Protein AF-A0A4Q3EGV4-F1 (afdb_monomer_lite)

pLDDT: mean 92.45, std 12.32, range [39.84, 98.31]

Radius of gyration: 13.31 Å; chains: 1; bounding box: 27×32×31 Å

Sequence (74 aa):
MDIIVGFVESPSTVFVNGGKGRDFTSVSFGDSLGTVYGLAVRDFNKDGIPDIAAGRSDAPSVLYFGRIASEKQK

Foldseek 3Di:
DKDWAWAALAWTWIWPDPPPVPDTDIDTDDDSFFGFDDWDWDPPVPPPFIWIWTDGPRDDTDIGDDDDPDPPPD

Secondary structure (DSSP, 8-state):
--EEE--BSS-EEEEEE-SSSS-EEEEEES-S-SEEEEEEEE-SSSSSS-EEEEEEESS--EEEPP-PPPP---

Structure (mmCIF, N/CA/C/O backbone):
data_AF-A0A4Q3EGV4-F1
#
_entry.id   AF-A0A4Q3EGV4-F1
#
loop_
_atom_site.group_PDB
_atom_site.id
_atom_site.type_symbol
_atom_site.label_atom_id
_atom_site.label_alt_id
_atom_site.label_comp_id
_atom_site.label_asym_id
_atom_site.label_entity_id
_atom_site.label_seq_id
_atom_site.pdbx_PDB_ins_code
_atom_site.Cartn_x
_atom_site.Cartn_y
_atom_site.Cartn_z
_atom_site.occupancy
_atom_site.B_iso_or_equiv
_atom_site.auth_seq_id
_atom_site.auth_comp_id
_atom_site.auth_asym_id
_atom_site.auth_atom_id
_atom_site.pdbx_PDB_model_num
ATOM 1 N N . MET A 1 1 ? -13.051 8.293 1.599 1.00 90.81 1 MET A N 1
ATOM 2 C CA . MET A 1 1 ? -12.575 7.253 0.665 1.00 90.81 1 MET A CA 1
ATOM 3 C C . MET A 1 1 ? -11.203 7.672 0.209 1.00 90.81 1 MET A C 1
ATOM 5 O O . MET A 1 1 ? -11.105 8.749 -0.375 1.00 90.81 1 MET A O 1
ATOM 9 N N . ASP A 1 2 ? -10.206 6.850 0.498 1.00 94.56 2 ASP A N 1
ATOM 10 C CA . ASP A 1 2 ? -8.809 7.069 0.120 1.00 94.56 2 ASP A CA 1
ATOM 11 C C . ASP A 1 2 ? -8.472 6.253 -1.130 1.00 94.56 2 ASP A C 1
ATOM 13 O O . ASP A 1 2 ? -9.260 5.402 -1.553 1.00 94.56 2 ASP A O 1
ATOM 17 N N . ILE A 1 3 ? -7.324 6.530 -1.745 1.00 95.94 3 ILE A N 1
ATOM 18 C CA . ILE A 1 3 ? -6.892 5.877 -2.987 1.00 95.94 3 ILE A CA 1
ATOM 19 C C . ILE A 1 3 ? -5.464 5.374 -2.809 1.00 95.94 3 ILE A C 1
ATOM 21 O O . ILE A 1 3 ? -4.624 6.078 -2.258 1.00 95.94 3 ILE A O 1
ATOM 25 N N . ILE A 1 4 ? -5.173 4.177 -3.314 1.00 97.31 4 ILE A N 1
ATOM 26 C CA . ILE A 1 4 ? -3.814 3.635 -3.384 1.00 97.31 4 ILE A CA 1
ATOM 27 C C . ILE A 1 4 ? -3.497 3.354 -4.846 1.00 97.31 4 ILE A C 1
ATOM 29 O O . ILE A 1 4 ? -4.304 2.749 -5.551 1.00 97.31 4 ILE A O 1
ATOM 33 N N . VAL A 1 5 ? -2.326 3.797 -5.291 1.00 97.81 5 VAL A N 1
ATOM 34 C CA . VAL A 1 5 ? -1.843 3.604 -6.659 1.00 97.81 5 VAL A CA 1
ATOM 35 C C . VAL A 1 5 ? -0.506 2.877 -6.614 1.00 97.81 5 VAL A C 1
ATOM 37 O O . VAL A 1 5 ? 0.442 3.350 -5.983 1.00 97.81 5 VAL A O 1
ATOM 40 N N . GLY A 1 6 ? -0.453 1.723 -7.280 1.00 97.06 6 GLY A N 1
ATOM 41 C CA . GLY A 1 6 ? 0.785 1.010 -7.580 1.00 97.06 6 GLY A CA 1
ATOM 42 C C . GLY A 1 6 ? 1.428 1.553 -8.855 1.00 97.06 6 GLY A C 1
ATOM 43 O O . GLY A 1 6 ? 0.720 1.978 -9.767 1.00 97.06 6 GLY A O 1
ATOM 44 N N . PHE A 1 7 ? 2.758 1.532 -8.922 1.00 96.62 7 PHE A N 1
ATOM 45 C CA . PHE A 1 7 ? 3.519 1.990 -10.086 1.00 96.62 7 PHE A CA 1
ATOM 46 C C . PHE A 1 7 ? 4.474 0.908 -10.613 1.00 96.62 7 PHE A C 1
ATOM 48 O O . PHE A 1 7 ? 4.741 -0.100 -9.954 1.00 96.62 7 PHE A O 1
ATOM 55 N N . VAL A 1 8 ? 4.975 1.151 -11.825 1.00 97.25 8 VAL A N 1
ATOM 56 C CA . VAL A 1 8 ? 6.125 0.468 -12.432 1.00 97.25 8 VAL A CA 1
ATOM 57 C C . VAL A 1 8 ? 7.383 1.196 -11.967 1.00 97.25 8 VAL A C 1
ATOM 59 O O . VAL A 1 8 ? 7.478 2.404 -12.182 1.00 97.25 8 VAL A O 1
ATOM 62 N N . GLU A 1 9 ? 8.309 0.484 -11.322 1.00 93.75 9 GLU A N 1
ATOM 63 C CA . GLU A 1 9 ? 9.667 0.956 -10.986 1.00 93.75 9 GLU A CA 1
ATOM 64 C C . GLU A 1 9 ? 9.718 2.338 -10.300 1.00 93.75 9 GLU A C 1
ATOM 66 O O . GLU A 1 9 ? 10.623 3.145 -10.502 1.00 93.75 9 GLU A O 1
ATOM 71 N N . SER A 1 10 ? 8.704 2.642 -9.490 1.00 95.94 10 SER A N 1
ATOM 72 C CA . SER A 1 10 ? 8.528 3.931 -8.818 1.00 95.94 10 SER A CA 1
ATOM 73 C C . SER A 1 10 ? 7.773 3.724 -7.502 1.00 95.94 10 SER A C 1
ATOM 75 O O . SER A 1 10 ? 7.036 2.736 -7.376 1.00 95.94 10 SER A O 1
ATOM 77 N N . PRO A 1 11 ? 7.931 4.600 -6.491 1.00 96.06 11 PRO A N 1
ATOM 78 C CA . PRO A 1 11 ? 7.196 4.473 -5.242 1.00 96.06 11 PRO A CA 1
ATOM 79 C C . PRO A 1 11 ? 5.683 4.481 -5.473 1.00 96.06 11 PRO A C 1
ATOM 81 O O . PRO A 1 11 ? 5.135 5.326 -6.184 1.00 96.06 11 PRO A O 1
ATOM 84 N N . SER A 1 12 ? 4.992 3.559 -4.809 1.00 97.31 12 SER A N 1
ATOM 85 C CA . SER A 1 12 ? 3.532 3.579 -4.726 1.00 97.31 12 SER A CA 1
ATOM 86 C C . SER A 1 12 ? 3.064 4.789 -3.923 1.00 97.31 12 SER A C 1
ATOM 88 O O . SER A 1 12 ? 3.822 5.359 -3.138 1.00 97.31 12 SER A O 1
ATOM 90 N N . THR A 1 13 ? 1.825 5.229 -4.128 1.00 97.69 13 THR A N 1
ATOM 91 C CA . THR A 1 13 ? 1.299 6.425 -3.450 1.00 97.69 13 THR A CA 1
ATOM 92 C C . THR A 1 13 ? -0.074 6.161 -2.854 1.00 97.69 13 THR A C 1
ATOM 94 O O . THR A 1 13 ? -0.953 5.612 -3.517 1.00 97.69 13 THR A O 1
ATOM 97 N N . VAL A 1 14 ? -0.256 6.580 -1.602 1.00 96.75 14 VAL A N 1
ATOM 98 C CA . VAL A 1 14 ? -1.566 6.699 -0.956 1.00 96.75 14 VAL A CA 1
ATOM 99 C C . VAL A 1 14 ? -2.023 8.148 -1.067 1.00 96.75 14 VAL A C 1
ATOM 101 O O . VAL A 1 14 ? -1.294 9.058 -0.681 1.00 96.75 14 VAL A O 1
ATOM 104 N N . PHE A 1 15 ? -3.232 8.370 -1.563 1.00 96.50 15 PHE A N 1
ATOM 105 C CA . PHE A 1 15 ? -3.916 9.655 -1.529 1.00 96.50 15 PHE A CA 1
ATOM 106 C C . PHE A 1 15 ? -4.981 9.609 -0.435 1.00 96.50 15 PHE A C 1
ATOM 108 O O . PHE A 1 15 ? -6.008 8.940 -0.578 1.00 96.50 15 PHE A O 1
ATOM 115 N N . VAL A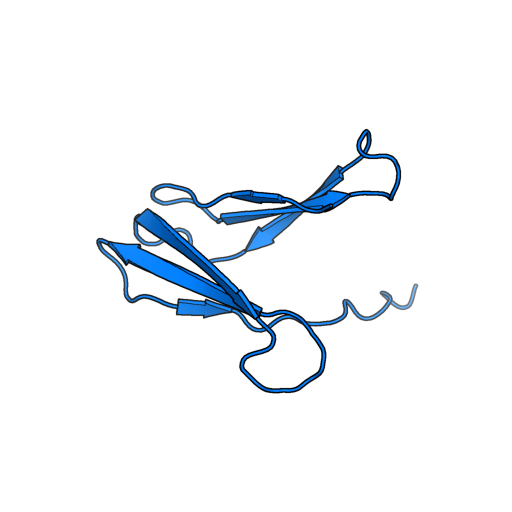 1 16 ? -4.728 10.331 0.652 1.00 94.44 16 VAL A N 1
ATOM 116 C CA . VAL A 1 16 ? -5.614 10.426 1.816 1.00 94.44 16 VAL A CA 1
ATOM 117 C C . VAL A 1 16 ? -6.593 11.571 1.609 1.00 94.44 16 VAL A C 1
ATOM 119 O O . VAL A 1 16 ? -6.183 12.716 1.418 1.00 94.44 16 VAL A O 1
ATOM 122 N N . ASN A 1 17 ? -7.883 11.269 1.639 1.00 94.38 17 ASN A N 1
ATOM 123 C CA . ASN A 1 17 ? -8.961 12.214 1.387 1.00 94.38 17 ASN A CA 1
ATOM 124 C C . ASN A 1 17 ? -9.273 13.047 2.632 1.00 94.38 17 ASN A C 1
ATOM 126 O O . ASN A 1 17 ? -9.587 12.503 3.689 1.00 94.38 17 ASN A O 1
ATOM 130 N N . GLY A 1 18 ? -9.326 14.372 2.479 1.00 92.44 18 GLY A N 1
ATOM 131 C CA . GLY A 1 18 ? -9.727 15.319 3.531 1.00 92.44 18 GLY A CA 1
ATOM 132 C C . GLY A 1 18 ? -11.214 15.274 3.930 1.00 92.44 18 GLY A C 1
ATOM 133 O O . GLY A 1 18 ? -11.747 16.249 4.451 1.00 92.44 18 GLY A O 1
ATOM 134 N N . GLY A 1 19 ? -11.926 14.185 3.636 1.00 90.50 19 GLY A N 1
ATOM 135 C CA . GLY A 1 19 ? -13.323 13.943 4.012 1.00 90.50 19 GLY A CA 1
ATOM 136 C C . GLY A 1 19 ? -14.380 14.439 3.019 1.00 90.50 19 GLY A C 1
ATOM 137 O O . GLY A 1 19 ? -15.513 13.968 3.068 1.00 90.50 19 GLY A O 1
ATOM 138 N N . LYS A 1 20 ? -14.036 15.338 2.086 1.00 91.56 20 LYS A N 1
ATOM 139 C CA . LYS A 1 20 ? -14.980 15.895 1.086 1.00 91.56 20 LYS A CA 1
ATOM 140 C C . LYS A 1 20 ? -14.782 15.370 -0.339 1.00 91.56 20 LYS A C 1
ATOM 142 O O . LYS A 1 20 ? -15.530 15.756 -1.232 1.00 91.56 20 LYS A O 1
ATOM 147 N N . GLY A 1 21 ? -13.778 14.522 -0.571 1.00 88.44 21 GLY A N 1
ATOM 148 C CA . GLY A 1 21 ? -13.487 13.939 -1.887 1.00 88.44 21 GLY A CA 1
ATOM 149 C C . GLY A 1 21 ? -12.917 14.912 -2.916 1.00 88.44 21 GLY A C 1
ATOM 150 O O . GLY A 1 21 ? -12.886 14.576 -4.094 1.00 88.44 21 GLY A O 1
ATOM 151 N N . ARG A 1 22 ? -12.494 16.109 -2.494 1.00 89.81 22 ARG A N 1
ATOM 152 C CA . ARG A 1 22 ? -11.928 17.145 -3.377 1.00 89.81 22 ARG A CA 1
ATOM 153 C C . ARG A 1 22 ? -10.457 17.428 -3.103 1.00 89.81 22 ARG A C 1
ATOM 155 O O . ARG A 1 22 ? -9.741 17.789 -4.026 1.00 89.81 22 ARG A O 1
ATOM 162 N N . ASP A 1 23 ? -10.026 17.202 -1.867 1.00 94.25 23 ASP A N 1
ATOM 163 C CA . ASP A 1 23 ? -8.671 17.479 -1.414 1.00 94.25 23 ASP A CA 1
ATOM 164 C C . ASP A 1 23 ? -8.029 16.177 -0.946 1.00 94.25 23 ASP A C 1
ATOM 166 O O . ASP A 1 23 ? -8.611 15.439 -0.142 1.00 94.25 23 ASP A O 1
ATOM 170 N N . PHE A 1 24 ? -6.831 15.905 -1.459 1.00 95.81 24 PHE A N 1
ATOM 171 C CA . PHE A 1 24 ? -6.063 14.716 -1.126 1.00 95.81 24 PHE A CA 1
ATOM 172 C C . PHE A 1 24 ? -4.642 15.094 -0.719 1.00 95.81 24 PHE A C 1
ATOM 174 O O . PHE A 1 24 ? -3.992 15.901 -1.380 1.00 95.81 24 PHE A O 1
ATOM 181 N N . THR A 1 25 ? -4.147 14.470 0.346 1.00 95.19 25 THR A N 1
ATOM 182 C CA . THR A 1 25 ? -2.724 14.500 0.707 1.00 95.19 25 THR A CA 1
ATOM 183 C C . THR A 1 25 ? -2.065 13.222 0.210 1.00 95.19 25 THR A C 1
ATOM 185 O O . THR A 1 25 ? -2.541 12.129 0.512 1.00 95.19 25 THR A O 1
ATOM 188 N N . SER A 1 26 ? -0.983 13.342 -0.558 1.00 95.12 26 SER A N 1
ATOM 189 C CA . SER A 1 26 ? -0.240 12.194 -1.081 1.00 95.12 26 SER A CA 1
ATOM 190 C C . SER A 1 26 ? 0.882 11.768 -0.137 1.00 95.12 26 SER A C 1
ATOM 192 O O . SER A 1 26 ? 1.675 12.602 0.302 1.00 95.12 26 SER A O 1
ATOM 194 N N . VAL A 1 27 ? 1.001 10.466 0.100 1.00 94.50 27 VAL A N 1
ATOM 195 C CA . VAL A 1 27 ? 2.109 9.843 0.829 1.00 94.50 27 VAL A CA 1
ATOM 196 C C . VAL A 1 27 ? 2.708 8.751 -0.049 1.00 94.50 27 VAL A C 1
ATOM 198 O O . VAL A 1 27 ? 2.046 7.756 -0.348 1.00 94.50 27 VAL A O 1
ATOM 201 N N . SER A 1 28 ? 3.957 8.936 -0.471 1.00 96.00 28 SER A N 1
ATOM 202 C CA . SER A 1 28 ? 4.696 7.918 -1.221 1.00 96.00 28 SER A CA 1
ATOM 203 C C . SER A 1 28 ? 5.284 6.860 -0.289 1.00 96.00 28 SER A C 1
ATOM 205 O O . SER A 1 28 ? 5.728 7.167 0.819 1.00 96.00 28 SER A O 1
ATOM 207 N N . PHE A 1 29 ? 5.302 5.613 -0.749 1.00 95.44 29 PHE A N 1
ATOM 208 C CA . PHE A 1 29 ? 5.850 4.465 -0.034 1.00 95.44 29 PHE A CA 1
ATOM 209 C C . PHE A 1 29 ? 6.460 3.442 -1.002 1.00 95.44 29 PHE A C 1
ATOM 211 O O . PHE A 1 29 ? 6.168 3.431 -2.198 1.00 95.44 29 PHE A O 1
ATOM 218 N N . GLY A 1 30 ? 7.296 2.554 -0.467 1.00 93.88 30 GLY A N 1
ATOM 219 C CA . GLY A 1 30 ? 8.014 1.545 -1.245 1.00 93.88 30 GLY A CA 1
ATOM 220 C C . GLY A 1 30 ? 9.437 1.957 -1.624 1.00 93.88 30 GLY A C 1
ATOM 221 O O . GLY A 1 30 ? 9.919 3.022 -1.250 1.00 93.88 30 GLY A O 1
ATOM 222 N N . ASP A 1 31 ? 10.117 1.059 -2.330 1.00 94.94 31 ASP A N 1
ATOM 223 C CA . ASP A 1 31 ? 11.551 1.104 -2.653 1.00 94.94 31 ASP A CA 1
ATOM 224 C C . ASP A 1 31 ? 11.828 1.393 -4.142 1.00 94.94 31 ASP A C 1
ATOM 226 O O . ASP A 1 31 ? 12.982 1.466 -4.550 1.00 94.94 31 ASP A O 1
ATOM 230 N N . SER A 1 32 ? 10.780 1.604 -4.948 1.00 94.75 32 SER A N 1
ATOM 231 C CA . SER A 1 32 ? 10.843 1.749 -6.416 1.00 94.75 32 SER A CA 1
ATOM 232 C C . SER A 1 32 ? 11.332 0.501 -7.161 1.00 94.75 32 SER A C 1
ATOM 234 O O . SER A 1 32 ? 11.679 0.593 -8.334 1.00 94.75 32 SER A O 1
ATOM 236 N N . LEU A 1 33 ? 11.370 -0.665 -6.511 1.00 95.44 33 LEU A N 1
ATOM 237 C CA . LEU A 1 33 ? 11.794 -1.910 -7.143 1.00 95.44 33 LEU A CA 1
ATOM 238 C C . LEU A 1 33 ? 10.596 -2.698 -7.671 1.00 95.44 33 LEU A C 1
ATOM 240 O O . LEU A 1 33 ? 9.611 -2.926 -6.955 1.00 95.44 33 L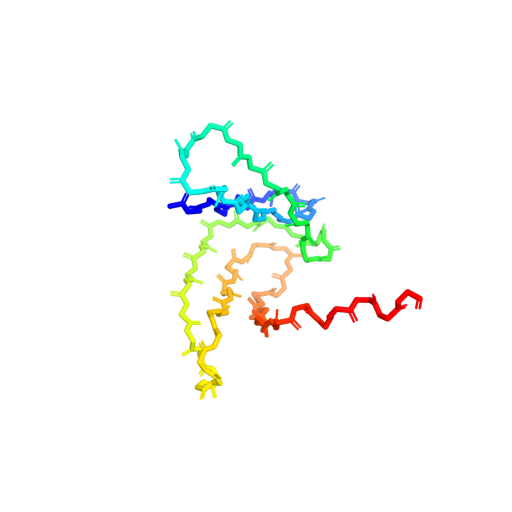EU A O 1
ATOM 244 N N . GLY A 1 34 ? 10.740 -3.181 -8.905 1.00 95.88 34 GLY A N 1
ATOM 245 C CA . GLY A 1 34 ? 9.752 -4.018 -9.570 1.00 95.88 34 GLY A CA 1
ATOM 246 C C . GLY A 1 34 ? 8.484 -3.270 -9.983 1.00 95.88 34 GLY A C 1
ATOM 247 O O . GLY A 1 34 ? 8.393 -2.045 -9.903 1.00 95.88 34 GLY A O 1
ATOM 248 N N . THR A 1 35 ? 7.481 -4.027 -10.422 1.00 97.88 35 THR A N 1
ATOM 249 C CA . THR A 1 35 ? 6.177 -3.490 -10.848 1.00 97.88 35 THR A CA 1
ATOM 250 C C . THR A 1 35 ? 5.059 -4.005 -9.962 1.00 97.88 35 THR A C 1
ATOM 252 O O . THR A 1 35 ? 4.939 -5.215 -9.782 1.00 97.88 35 THR A O 1
ATOM 255 N N . VAL A 1 36 ? 4.209 -3.114 -9.445 1.00 98.06 36 VAL A N 1
ATOM 256 C CA . VAL A 1 36 ? 3.037 -3.495 -8.639 1.00 98.06 36 VAL A CA 1
ATOM 257 C C . VAL A 1 36 ? 1.855 -3.860 -9.541 1.00 98.06 36 VAL A C 1
ATOM 259 O O . VAL A 1 36 ? 1.341 -3.011 -10.264 1.00 98.06 36 VAL A O 1
ATOM 262 N N . TYR A 1 37 ? 1.372 -5.101 -9.436 1.00 97.50 37 TYR A N 1
ATOM 263 C CA . TYR A 1 37 ? 0.182 -5.580 -10.163 1.00 97.50 37 TYR A CA 1
ATOM 264 C C . TYR A 1 37 ? -1.026 -5.840 -9.268 1.00 97.50 37 TYR A C 1
ATOM 266 O O . TYR A 1 37 ? -2.163 -5.837 -9.737 1.00 97.50 37 TYR A O 1
ATOM 274 N N . GLY A 1 38 ? -0.788 -6.098 -7.984 1.00 97.56 38 GLY A N 1
ATOM 275 C CA . GLY A 1 38 ? -1.831 -6.428 -7.025 1.00 97.56 38 GLY A CA 1
ATOM 276 C C . GLY A 1 38 ? -1.630 -5.673 -5.727 1.00 97.56 38 GLY A C 1
ATOM 277 O O . GLY A 1 38 ? -0.509 -5.566 -5.231 1.00 97.56 38 GLY A O 1
ATOM 278 N N . LEU A 1 39 ? -2.733 -5.181 -5.173 1.00 98.00 39 LEU A N 1
ATOM 279 C CA . LEU A 1 39 ? -2.777 -4.519 -3.878 1.00 98.00 39 LEU A CA 1
ATOM 280 C C . LEU A 1 39 ? -3.874 -5.153 -3.027 1.00 98.00 39 LEU A C 1
ATOM 282 O O . LEU A 1 39 ? -4.977 -5.410 -3.511 1.00 98.00 39 LEU A O 1
ATOM 286 N N . ALA A 1 40 ? -3.575 -5.370 -1.751 1.00 98.19 40 ALA A N 1
ATOM 287 C CA . ALA A 1 40 ? -4.564 -5.701 -0.736 1.00 98.19 40 ALA A CA 1
ATOM 288 C C . ALA A 1 40 ? -4.332 -4.833 0.501 1.00 98.19 40 ALA A C 1
ATOM 290 O O . ALA A 1 40 ? -3.189 -4.565 0.871 1.00 98.19 40 ALA A O 1
ATOM 291 N N . VAL A 1 41 ? -5.425 -4.413 1.136 1.00 97.81 41 VAL A N 1
ATOM 292 C CA . VAL A 1 41 ? -5.398 -3.579 2.341 1.00 97.81 41 VAL A CA 1
ATOM 293 C C . VAL A 1 41 ? -6.094 -4.320 3.463 1.00 97.81 41 VAL A C 1
ATOM 295 O O . VAL A 1 41 ? -7.246 -4.737 3.315 1.00 97.81 41 VAL A O 1
ATOM 298 N N . ARG A 1 42 ? -5.390 -4.494 4.577 1.00 97.75 42 ARG A N 1
ATOM 299 C CA . ARG A 1 42 ? -5.916 -5.097 5.802 1.00 97.75 42 ARG A CA 1
ATOM 300 C C . ARG A 1 42 ? -4.961 -4.794 6.946 1.00 97.75 42 ARG A C 1
ATOM 302 O O . ARG A 1 42 ? -3.771 -4.676 6.720 1.00 97.75 42 ARG A O 1
ATOM 309 N N . ASP A 1 43 ? -5.478 -4.732 8.161 1.00 98.19 43 ASP A N 1
ATOM 310 C CA . ASP A 1 43 ? -4.663 -4.860 9.368 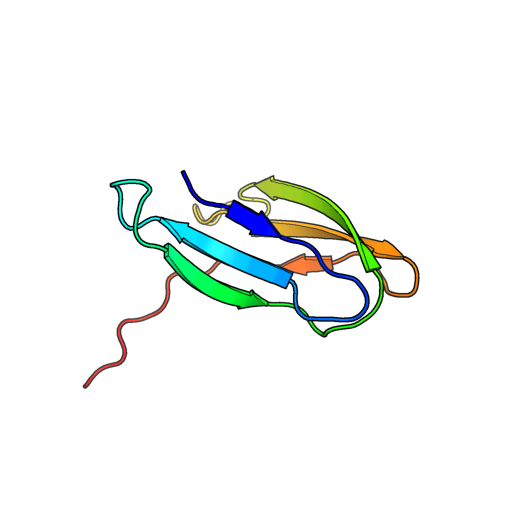1.00 98.19 43 ASP A CA 1
ATOM 311 C C . ASP A 1 43 ? -4.168 -6.321 9.486 1.00 98.19 43 ASP A C 1
ATOM 313 O O . ASP A 1 43 ? -4.917 -7.221 9.897 1.00 98.19 43 ASP A O 1
ATOM 317 N N . PHE A 1 44 ? -2.960 -6.597 8.984 1.00 98.19 44 PHE A N 1
ATOM 318 C CA . PHE A 1 44 ? -2.387 -7.946 8.938 1.00 98.19 44 PHE A CA 1
ATOM 319 C C . PHE A 1 44 ? -1.671 -8.296 10.247 1.00 98.19 44 PHE A C 1
ATOM 321 O O . PHE A 1 44 ? -1.676 -9.469 10.637 1.00 98.19 44 PHE A O 1
ATOM 328 N N . ASN A 1 45 ? -1.075 -7.310 10.924 1.00 98.06 45 ASN A N 1
ATOM 329 C CA . ASN A 1 45 ? -0.370 -7.502 12.197 1.00 98.06 45 ASN A CA 1
ATOM 330 C C . ASN A 1 45 ? -1.268 -7.358 13.445 1.00 98.06 45 ASN A C 1
ATOM 332 O O . ASN A 1 45 ? -0.825 -7.724 14.535 1.00 98.06 45 ASN A O 1
ATOM 336 N N . LYS A 1 46 ? -2.529 -6.940 13.283 1.00 98.06 46 LYS A N 1
ATOM 337 C CA . LYS A 1 46 ? -3.542 -6.734 14.333 1.00 98.06 46 LYS A CA 1
ATOM 338 C C . LYS A 1 46 ? -3.241 -5.561 15.268 1.00 98.06 46 LYS A C 1
ATOM 340 O O . LYS A 1 46 ? -3.576 -5.637 16.454 1.00 98.06 46 LYS A O 1
ATOM 345 N N . ASP A 1 47 ? -2.611 -4.502 14.770 1.00 97.50 47 ASP A N 1
ATOM 346 C CA . ASP A 1 47 ? -2.329 -3.294 15.558 1.00 97.50 47 ASP A CA 1
ATOM 347 C C . ASP A 1 47 ? -3.436 -2.224 15.472 1.00 97.50 47 ASP A C 1
ATOM 349 O O . ASP A 1 47 ? -3.370 -1.195 16.151 1.00 97.50 47 ASP A O 1
ATOM 353 N N . GLY A 1 48 ? -4.495 -2.489 14.701 1.00 96.81 48 GLY A N 1
ATOM 354 C CA . GLY A 1 48 ? -5.607 -1.571 14.476 1.00 96.81 48 GLY A CA 1
ATOM 355 C C . GLY A 1 48 ? -5.355 -0.545 13.369 1.00 96.81 48 GLY A C 1
ATOM 356 O O . GLY A 1 48 ? -6.227 0.294 13.122 1.00 96.81 48 GL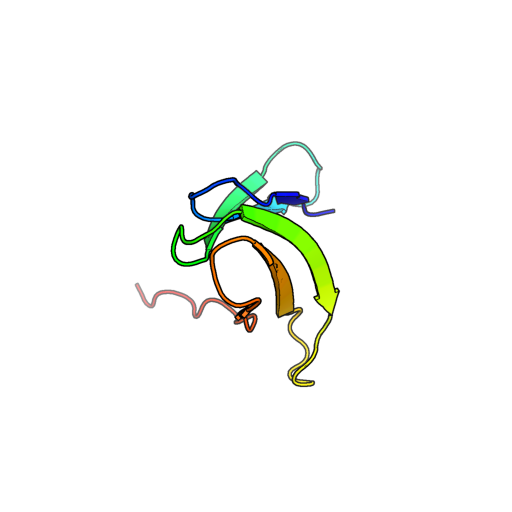Y A O 1
ATOM 357 N N . ILE A 1 49 ? -4.206 -0.599 12.690 1.00 96.12 49 ILE A N 1
ATOM 358 C CA . ILE A 1 49 ? -3.833 0.273 11.578 1.00 96.12 49 ILE A CA 1
ATOM 359 C C . ILE A 1 49 ? -3.847 -0.556 10.281 1.00 96.12 49 ILE A C 1
ATOM 361 O O . ILE A 1 49 ? -3.305 -1.654 10.231 1.00 96.12 49 ILE A O 1
ATOM 365 N N . PRO A 1 50 ? -4.480 -0.077 9.195 1.00 96.31 50 PRO A N 1
ATOM 366 C CA . PRO A 1 50 ? -4.429 -0.788 7.923 1.00 96.31 50 PRO A CA 1
ATOM 367 C C . PRO A 1 50 ? -3.009 -0.847 7.342 1.00 96.31 50 PRO A C 1
ATOM 369 O O . PRO A 1 50 ? -2.353 0.183 7.178 1.00 96.31 50 PRO A O 1
ATOM 372 N N . ASP A 1 51 ? -2.599 -2.043 6.932 1.00 97.88 51 ASP A N 1
ATOM 373 C CA . ASP A 1 51 ? -1.359 -2.307 6.206 1.00 97.88 51 ASP A CA 1
ATOM 374 C C . ASP A 1 51 ? -1.628 -2.503 4.708 1.00 97.88 51 ASP A C 1
ATOM 376 O O . ASP A 1 51 ? -2.769 -2.700 4.268 1.00 97.88 51 ASP A O 1
ATOM 380 N N . ILE A 1 52 ? -0.556 -2.507 3.911 1.00 98.12 52 ILE A N 1
ATOM 381 C CA . ILE A 1 52 ? -0.620 -2.677 2.455 1.00 98.12 52 ILE A CA 1
ATOM 382 C C . ILE A 1 52 ? 0.245 -3.862 2.028 1.00 98.12 52 ILE A C 1
ATOM 384 O O . ILE A 1 52 ? 1.465 -3.834 2.179 1.00 98.12 52 ILE A O 1
ATOM 388 N N . ALA A 1 53 ? -0.370 -4.876 1.420 1.00 98.31 53 ALA A N 1
ATOM 389 C CA . ALA A 1 53 ? 0.343 -5.936 0.713 1.00 98.31 53 ALA A CA 1
ATOM 390 C C . ALA A 1 53 ? 0.442 -5.596 -0.781 1.00 98.31 53 ALA A C 1
ATOM 392 O O . ALA A 1 53 ? -0.575 -5.337 -1.428 1.00 98.31 53 ALA A O 1
ATOM 393 N N . ALA A 1 54 ? 1.659 -5.628 -1.326 1.00 98.25 54 ALA A N 1
ATOM 394 C CA . ALA A 1 54 ? 1.952 -5.366 -2.730 1.00 98.25 54 ALA A CA 1
ATOM 395 C C . ALA A 1 54 ? 2.513 -6.620 -3.414 1.00 98.25 54 ALA A C 1
ATOM 397 O O . ALA A 1 54 ? 3.591 -7.113 -3.065 1.00 98.25 54 ALA A O 1
ATOM 398 N N . GLY A 1 55 ? 1.777 -7.121 -4.407 1.00 98.25 55 GLY A N 1
ATOM 399 C CA . GLY A 1 55 ? 2.231 -8.170 -5.315 1.00 98.25 55 GLY A CA 1
ATOM 400 C C . GLY A 1 55 ? 3.043 -7.562 -6.452 1.00 98.25 55 GLY A C 1
ATOM 401 O O . GLY A 1 55 ? 2.514 -6.728 -7.196 1.00 98.25 55 GLY A O 1
ATOM 402 N N . ARG A 1 56 ? 4.313 -7.967 -6.570 1.00 97.69 56 ARG A N 1
ATOM 403 C CA . ARG A 1 56 ? 5.270 -7.370 -7.510 1.00 97.69 56 ARG A CA 1
ATOM 404 C C . ARG A 1 56 ? 5.852 -8.383 -8.496 1.00 97.69 56 ARG A C 1
ATOM 406 O O . ARG A 1 56 ? 6.010 -9.549 -8.140 1.00 97.69 56 ARG A O 1
ATOM 413 N N . SER A 1 57 ? 6.190 -7.935 -9.708 1.00 97.81 57 SER A N 1
ATOM 414 C CA . SER A 1 57 ? 7.188 -8.613 -10.556 1.00 97.81 57 SER A CA 1
ATOM 415 C C . SER A 1 57 ? 8.559 -7.976 -10.373 1.00 97.81 57 SER A C 1
ATOM 417 O O . SER A 1 57 ? 8.648 -6.827 -9.943 1.00 97.81 57 SER A O 1
ATOM 419 N N . ASP A 1 58 ? 9.616 -8.723 -10.704 1.00 96.56 58 ASP A N 1
ATOM 420 C CA . ASP A 1 58 ? 11.012 -8.249 -10.763 1.00 96.56 58 ASP A CA 1
ATOM 421 C C . ASP A 1 58 ? 11.575 -7.714 -9.429 1.00 96.56 58 ASP A C 1
ATOM 423 O O . ASP A 1 58 ? 12.695 -7.218 -9.351 1.00 96.56 58 ASP A O 1
ATOM 427 N N . ALA A 1 59 ? 10.811 -7.892 -8.351 1.00 96.38 59 ALA A N 1
ATOM 428 C CA . ALA A 1 59 ? 11.178 -7.691 -6.961 1.00 96.38 5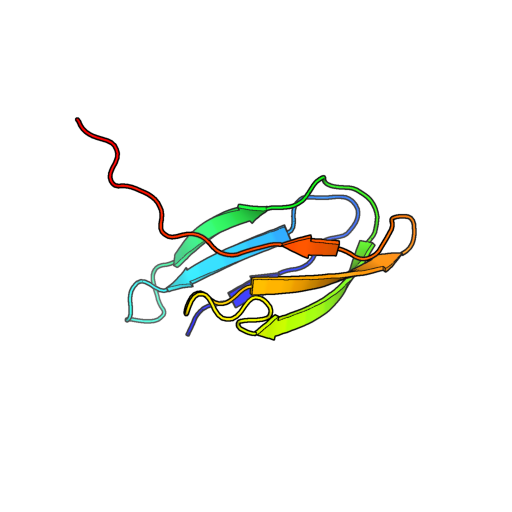9 ALA A CA 1
ATOM 429 C C . ALA A 1 59 ? 10.307 -8.608 -6.078 1.00 96.38 59 ALA A C 1
ATOM 431 O O . ALA A 1 59 ? 9.194 -8.962 -6.478 1.00 96.38 59 ALA A O 1
ATOM 432 N N . PRO A 1 60 ? 10.755 -8.993 -4.868 1.00 97.75 60 PRO A N 1
ATOM 433 C CA . PRO A 1 60 ? 9.923 -9.764 -3.943 1.00 97.75 60 PRO A CA 1
ATOM 434 C C . PRO A 1 60 ? 8.610 -9.040 -3.627 1.00 97.75 60 PRO A C 1
ATOM 436 O O . PRO A 1 60 ? 8.623 -7.830 -3.434 1.00 97.75 60 PRO A O 1
ATOM 439 N N . SER A 1 61 ? 7.481 -9.736 -3.503 1.00 97.38 61 SER A N 1
ATOM 440 C CA . SER A 1 61 ? 6.267 -9.129 -2.929 1.00 97.38 61 SER A CA 1
ATOM 441 C C . SER A 1 61 ? 6.531 -8.642 -1.497 1.00 97.38 61 SER A C 1
ATOM 443 O O . SER A 1 61 ? 7.314 -9.258 -0.772 1.00 97.38 61 SER A O 1
ATOM 445 N N . VAL A 1 62 ? 5.899 -7.540 -1.085 1.00 97.44 62 VAL A N 1
ATOM 446 C CA . VAL A 1 62 ? 6.177 -6.881 0.207 1.00 97.44 62 VAL A CA 1
ATOM 447 C C . VAL A 1 62 ? 4.893 -6.537 0.949 1.00 97.44 62 VAL A C 1
ATOM 449 O O . VAL A 1 62 ? 3.883 -6.186 0.343 1.00 97.44 62 VAL A O 1
ATOM 452 N N . LEU A 1 63 ? 4.961 -6.627 2.277 1.00 97.81 63 LEU A N 1
ATOM 453 C CA . LEU A 1 63 ? 3.964 -6.116 3.208 1.00 97.81 63 LEU A CA 1
ATOM 454 C C . LEU A 1 63 ? 4.515 -4.853 3.885 1.00 97.81 63 LEU A C 1
ATOM 456 O O . LEU A 1 63 ? 5.562 -4.903 4.531 1.00 97.81 63 LEU A O 1
ATOM 460 N N . TYR A 1 64 ? 3.819 -3.730 3.726 1.00 96.88 64 TYR A N 1
ATOM 461 C CA . TYR A 1 64 ? 4.138 -2.452 4.358 1.00 96.88 64 TYR A CA 1
ATOM 462 C C . TYR A 1 64 ? 3.221 -2.230 5.556 1.00 96.88 64 TYR A C 1
ATOM 464 O O . TYR A 1 64 ? 2.010 -2.105 5.375 1.00 96.88 64 TYR A O 1
ATOM 472 N N . PHE A 1 65 ? 3.801 -2.151 6.755 1.00 96.75 65 PHE A N 1
ATOM 473 C CA . PHE A 1 65 ? 3.037 -1.887 7.971 1.00 96.75 65 PHE A CA 1
ATOM 474 C C . PHE A 1 65 ? 2.637 -0.418 8.082 1.00 96.75 65 PHE A C 1
ATOM 476 O O . PHE A 1 65 ? 3.467 0.486 7.909 1.00 96.75 65 PHE A O 1
ATOM 483 N N . GLY A 1 66 ? 1.359 -0.199 8.372 1.00 94.31 66 GLY A N 1
ATOM 484 C CA . GLY A 1 66 ? 0.817 1.111 8.676 1.00 94.31 66 GLY A CA 1
ATOM 485 C C . GLY A 1 66 ? 1.412 1.668 9.968 1.00 94.31 66 GLY A C 1
ATOM 486 O O . GLY A 1 66 ? 1.880 0.947 10.844 1.00 94.31 66 GLY A O 1
ATOM 487 N N . ARG A 1 67 ? 1.421 2.995 10.097 1.00 91.06 67 ARG A N 1
ATOM 488 C CA . ARG A 1 67 ? 1.753 3.660 11.362 1.00 91.06 67 ARG A CA 1
ATOM 489 C C . ARG A 1 67 ? 1.014 4.976 11.483 1.00 91.06 67 ARG A C 1
ATOM 491 O O . ARG A 1 67 ? 0.844 5.689 10.493 1.00 91.06 67 ARG A O 1
ATOM 498 N N . ILE A 1 68 ? 0.649 5.338 12.708 1.00 84.94 68 ILE A N 1
ATOM 499 C CA . ILE A 1 68 ? 0.194 6.694 12.999 1.00 84.94 68 ILE A CA 1
ATOM 500 C C . ILE A 1 68 ? 1.422 7.599 12.938 1.00 84.94 68 ILE A C 1
ATOM 502 O O . ILE A 1 68 ? 2.431 7.351 13.602 1.00 84.94 68 ILE A O 1
ATOM 506 N N . ALA A 1 69 ? 1.358 8.636 12.107 1.00 73.31 69 ALA A N 1
ATOM 507 C CA . ALA A 1 69 ? 2.373 9.672 12.131 1.00 73.31 69 ALA A CA 1
ATOM 508 C C . ALA A 1 69 ? 2.341 10.326 13.518 1.00 73.31 69 ALA A C 1
ATOM 510 O O . ALA A 1 69 ? 1.331 10.912 13.899 1.00 73.31 69 ALA A O 1
ATOM 511 N N . SER A 1 70 ? 3.430 10.212 14.282 1.00 63.59 70 SER A N 1
ATOM 512 C CA . SER A 1 70 ? 3.574 11.000 15.503 1.00 63.59 70 SER A CA 1
ATOM 513 C C . SER A 1 70 ? 3.511 12.476 15.123 1.00 6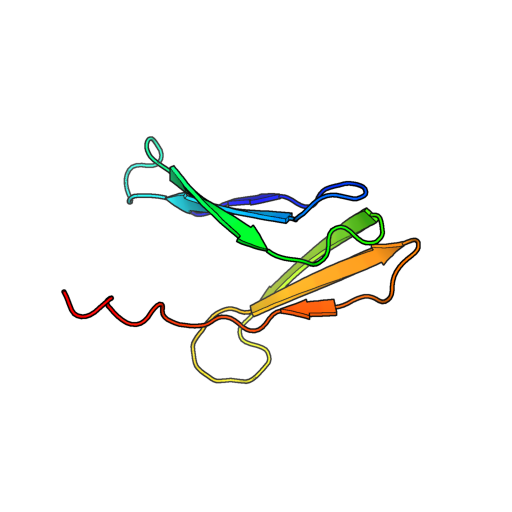3.59 70 SER A C 1
ATOM 515 O O . SER A 1 70 ? 4.190 12.881 14.170 1.00 63.59 70 SER A O 1
ATOM 517 N N . GLU A 1 71 ? 2.743 13.279 15.859 1.00 55.47 71 GLU A N 1
ATOM 518 C CA . GLU A 1 71 ? 2.818 14.732 15.733 1.00 55.47 71 GLU A CA 1
ATOM 519 C C . GLU A 1 71 ? 4.291 15.140 15.821 1.00 55.47 71 GLU A C 1
ATOM 521 O O . GLU A 1 71 ? 4.997 14.775 16.766 1.00 55.47 71 GLU A O 1
ATOM 526 N N . LYS A 1 72 ? 4.790 15.850 14.803 1.00 49.19 72 LYS A N 1
ATOM 527 C CA . LYS A 1 72 ? 6.089 16.505 14.928 1.00 49.19 72 LYS A CA 1
ATOM 528 C C . LYS A 1 72 ? 5.941 17.496 16.077 1.00 49.19 72 LYS A C 1
ATOM 530 O O . LYS A 1 72 ? 5.249 18.498 15.912 1.00 49.19 72 LYS A O 1
ATOM 535 N N . GLN A 1 73 ? 6.557 17.202 17.222 1.00 39.84 73 GLN A N 1
ATOM 536 C CA . GLN A 1 73 ? 6.761 18.203 18.264 1.00 39.84 73 GLN A CA 1
ATOM 537 C C . GLN A 1 73 ? 7.431 19.405 17.597 1.00 39.84 73 GLN A C 1
ATOM 539 O O . GLN A 1 73 ? 8.480 19.267 16.963 1.00 39.84 73 GLN A O 1
ATOM 544 N N . LYS A 1 74 ? 6.731 20.536 17.639 1.00 39.88 74 LYS A N 1
ATOM 545 C CA . LYS A 1 74 ? 7.207 21.818 17.136 1.00 39.88 74 LYS A CA 1
ATOM 546 C C . LYS A 1 74 ? 8.104 22.472 18.175 1.00 39.88 74 LYS A C 1
ATOM 548 O O . LYS A 1 74 ? 7.753 22.374 19.371 1.00 39.88 74 LYS A O 1
#